Protein AF-A0AB33AGX4-F1 (afdb_monomer)

Radius of gyration: 11.04 Å; Cα contact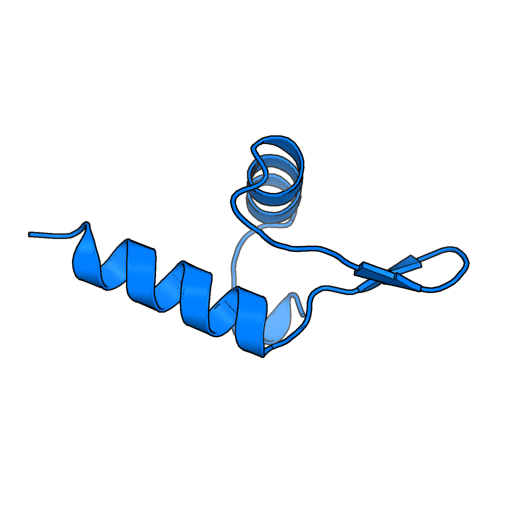s (8 Å, |Δi|>4): 32; chains: 1; bounding box: 29×20×28 Å

Organism: NCBI:txid1303024

pLDDT: mean 73.46, std 10.28, range [40.5, 84.0]

InterPro domains:
  IPR010093 SinI-like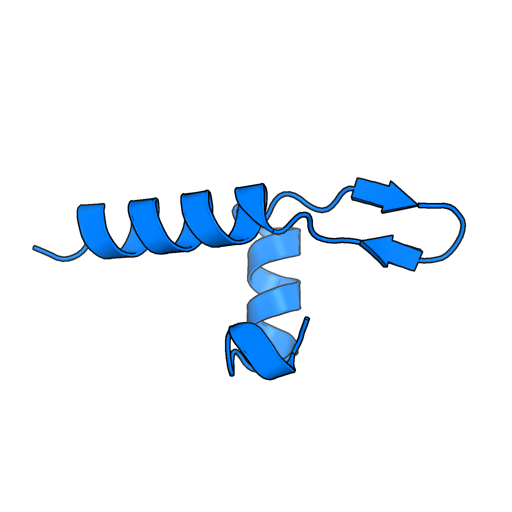, DNA-binding domain [TIGR01764] (3-42)
  IPR041657 Helix-turn-helix domain, group 17 [PF12728] (2-43)

Secondary structure (DSSP, 8-state):
-HHHH---HHHHHHHHHHT-S-EEEETTEEEE-HHHHHHHHHHHHHH--

Mean predicted aligned error: 7.32 Å

Solvent-accessible surface area (backbone atoms only — not comparable to full-atom values): 3048 Å² total; per-residue (Å²): 112,64,83,81,68,72,56,55,71,65,58,54,52,51,33,47,71,74,60,65,37,56,62,47,79,56,87,95,44,77,44,67,50,68,67,37,51,51,52,41,50,51,50,50,60,72,69,60,125

Foldseek 3Di:
DCVPPVDDPVVVVVCVVVVLFDWDDDDPDTDGDPVSVVVSVVVVVVPPD

Structure (mmCIF, N/CA/C/O backbone):
data_AF-A0AB33AGX4-F1
#
_entry.id   AF-A0AB33AGX4-F1
#
loop_
_atom_site.group_PDB
_atom_site.id
_atom_site.type_symbol
_atom_site.label_atom_id
_atom_site.label_alt_id
_atom_site.label_comp_id
_atom_site.label_asym_id
_atom_site.label_entity_id
_atom_site.label_seq_id
_atom_site.pdbx_PDB_ins_code
_atom_site.Cartn_x
_atom_site.Cartn_y
_atom_site.Cartn_z
_atom_site.occupancy
_atom_site.B_iso_or_equiv
_atom_site.auth_seq_id
_atom_site.auth_comp_id
_atom_site.auth_asym_id
_atom_site.auth_atom_id
_atom_site.pdbx_PDB_model_num
ATOM 1 N N . MET A 1 1 ? 5.717 -11.399 -3.198 1.00 55.62 1 MET A N 1
ATOM 2 C CA . MET A 1 1 ? 4.768 -10.273 -3.020 1.00 55.62 1 MET A CA 1
ATOM 3 C C . MET A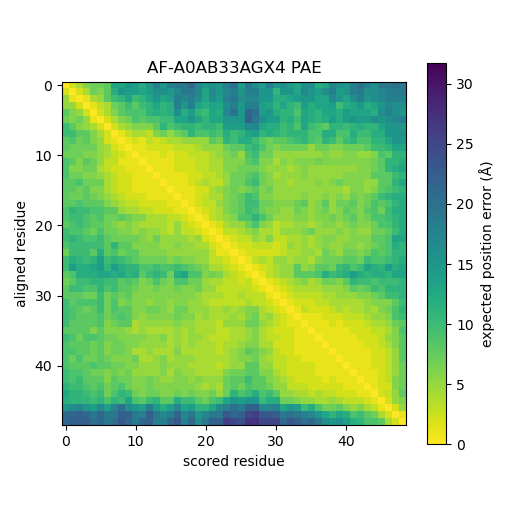 1 1 ? 3.337 -10.777 -2.872 1.00 55.62 1 MET A C 1
ATOM 5 O O . MET A 1 1 ? 2.761 -10.584 -1.813 1.00 55.62 1 MET A O 1
ATOM 9 N N . MET A 1 2 ? 2.799 -11.472 -3.884 1.00 53.44 2 MET A N 1
ATOM 10 C CA . MET A 1 2 ? 1.418 -11.995 -3.897 1.00 53.44 2 MET A CA 1
ATOM 11 C C . MET A 1 2 ? 1.077 -12.926 -2.719 1.00 53.44 2 MET A C 1
ATOM 13 O O . MET A 1 2 ? -0.073 -12.985 -2.312 1.00 53.44 2 MET A O 1
ATOM 17 N N . GLU A 1 3 ? 2.070 -13.599 -2.136 1.00 53.59 3 GLU A N 1
ATOM 18 C CA . GLU A 1 3 ? 1.878 -14.514 -1.000 1.00 53.59 3 GLU A CA 1
ATOM 19 C C . GLU A 1 3 ? 1.709 -13.806 0.355 1.00 53.59 3 GLU A C 1
ATOM 21 O O . GLU A 1 3 ? 1.166 -14.399 1.276 1.00 53.59 3 GLU A O 1
ATOM 26 N N . ARG A 1 4 ? 2.158 -12.548 0.504 1.00 55.34 4 ARG A N 1
ATOM 27 C CA . ARG A 1 4 ? 2.151 -11.853 1.811 1.00 55.34 4 ARG A CA 1
ATOM 28 C C . ARG A 1 4 ? 0.915 -11.007 2.067 1.00 55.34 4 ARG A C 1
ATOM 30 O O . ARG A 1 4 ? 0.578 -10.771 3.216 1.00 55.34 4 ARG A O 1
ATOM 37 N N . LEU A 1 5 ? 0.267 -10.542 1.007 1.00 58.41 5 LEU A N 1
ATOM 38 C CA . LEU A 1 5 ? -0.933 -9.714 1.107 1.00 58.41 5 LEU A CA 1
ATOM 39 C C . LEU A 1 5 ? -2.206 -10.502 0.786 1.00 58.41 5 LEU A C 1
ATOM 41 O O . LEU A 1 5 ? -3.284 -10.063 1.155 1.00 58.41 5 LEU A O 1
ATOM 45 N N . SER A 1 6 ? -2.109 -11.633 0.070 1.00 57.53 6 SER A N 1
ATOM 46 C CA . SER A 1 6 ? -3.273 -12.331 -0.507 1.00 57.53 6 SER A CA 1
ATOM 47 C C . SER A 1 6 ? -4.220 -11.396 -1.291 1.00 57.53 6 SER A C 1
ATOM 49 O O . SER A 1 6 ? -5.392 -11.690 -1.504 1.00 57.53 6 SER A O 1
ATOM 51 N N . VAL A 1 7 ? -3.710 -10.241 -1.734 1.00 65.62 7 VAL A N 1
ATOM 52 C CA . VAL A 1 7 ? -4.447 -9.248 -2.515 1.00 65.62 7 VAL A CA 1
ATOM 53 C C . VAL A 1 7 ? -4.359 -9.658 -3.981 1.00 65.62 7 VAL A C 1
ATOM 55 O O . VAL A 1 7 ? -3.277 -9.932 -4.509 1.00 65.62 7 VAL A O 1
ATOM 58 N N . GLY A 1 8 ? -5.512 -9.725 -4.649 1.00 66.75 8 GLY A N 1
ATOM 59 C CA . GLY A 1 8 ? -5.590 -10.063 -6.066 1.00 66.75 8 GLY A CA 1
ATOM 60 C C . GLY A 1 8 ? -4.732 -9.122 -6.916 1.00 66.75 8 GLY A C 1
ATOM 61 O O . GLY A 1 8 ? -4.620 -7.932 -6.629 1.00 66.75 8 GLY A O 1
ATOM 62 N N . ARG A 1 9 ? -4.136 -9.641 -7.998 1.00 70.38 9 ARG A N 1
ATOM 63 C CA . ARG A 1 9 ? -3.234 -8.863 -8.871 1.00 70.38 9 ARG A CA 1
ATOM 64 C C . ARG A 1 9 ? -3.858 -7.549 -9.341 1.00 70.38 9 ARG A C 1
ATOM 66 O O . ARG A 1 9 ? -3.148 -6.559 -9.436 1.00 70.38 9 ARG A O 1
ATOM 73 N N . T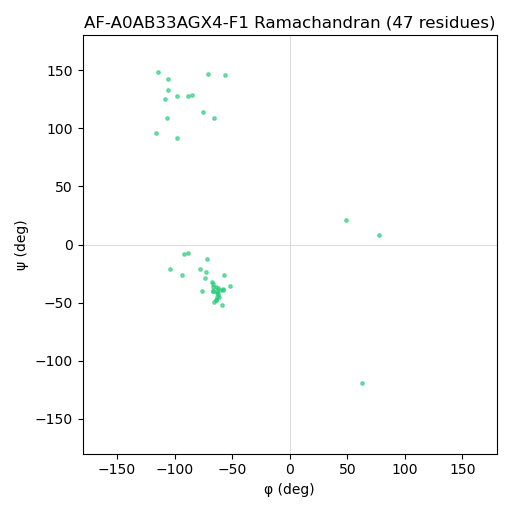HR A 1 10 ? -5.165 -7.556 -9.596 1.00 77.19 10 THR A N 1
ATOM 74 C CA . THR A 1 10 ? -5.949 -6.395 -10.026 1.00 77.19 10 THR A CA 1
ATOM 75 C C . THR A 1 10 ? -5.871 -5.269 -9.004 1.00 77.19 10 THR A C 1
ATOM 77 O O . THR A 1 10 ? -5.409 -4.191 -9.348 1.00 77.19 10 THR A O 1
ATOM 80 N N . MET A 1 11 ? -6.160 -5.566 -7.737 1.00 75.62 11 MET A N 1
ATOM 81 C CA . MET A 1 11 ? -6.076 -4.598 -6.642 1.00 75.62 11 MET A CA 1
ATOM 82 C C . MET A 1 11 ? -4.657 -4.052 -6.471 1.00 75.62 11 MET A C 1
ATOM 84 O O . MET A 1 11 ? -4.471 -2.858 -6.287 1.00 75.62 11 MET A O 1
ATOM 88 N N . VAL A 1 12 ? -3.623 -4.889 -6.620 1.00 75.94 12 VAL A N 1
ATOM 89 C CA . VAL A 1 12 ? -2.231 -4.407 -6.575 1.00 75.94 12 VAL A CA 1
ATOM 90 C C . VAL A 1 12 ? -1.950 -3.416 -7.712 1.00 75.94 12 VAL A C 1
ATOM 92 O O . VAL A 1 12 ? -1.304 -2.394 -7.487 1.00 75.94 12 VAL A O 1
ATOM 95 N N . PHE A 1 13 ? -2.430 -3.687 -8.930 1.00 76.19 13 PHE A N 1
ATOM 96 C CA . PHE A 1 13 ? -2.287 -2.758 -10.055 1.00 76.19 13 PHE A CA 1
ATOM 97 C C . PHE A 1 13 ? -3.089 -1.469 -9.858 1.00 76.19 13 PHE A C 1
ATOM 99 O O . PHE A 1 13 ? -2.560 -0.404 -10.164 1.00 76.19 13 PHE A O 1
ATOM 106 N N . GLU A 1 14 ? -4.303 -1.547 -9.314 1.00 80.00 14 GLU A N 1
ATOM 107 C CA . GLU A 1 14 ? -5.125 -0.377 -8.986 1.00 80.00 14 GLU A CA 1
ATOM 108 C C . GLU A 1 14 ? -4.456 0.498 -7.926 1.00 80.00 14 GLU A C 1
ATOM 110 O O . GLU A 1 14 ? -4.332 1.701 -8.117 1.00 80.00 14 GLU A O 1
ATOM 115 N N . LEU A 1 15 ? -3.917 -0.093 -6.860 1.00 78.00 15 LEU A N 1
ATOM 116 C CA . LEU A 1 15 ? -3.206 0.640 -5.810 1.00 78.00 15 LEU A CA 1
ATOM 117 C C . LEU A 1 15 ? -1.901 1.265 -6.310 1.00 78.00 15 LEU A C 1
ATOM 119 O O . LEU A 1 15 ? -1.545 2.377 -5.922 1.00 78.00 15 LEU A O 1
ATOM 123 N N . MET A 1 16 ? -1.186 0.581 -7.207 1.00 77.25 16 MET A N 1
ATOM 124 C CA . MET A 1 16 ? -0.022 1.163 -7.880 1.00 77.25 16 MET A CA 1
ATOM 125 C C . MET A 1 16 ? -0.410 2.299 -8.838 1.00 77.25 16 MET A C 1
ATOM 127 O O . MET A 1 16 ? 0.384 3.222 -9.015 1.00 77.25 16 MET A O 1
ATOM 131 N N . ALA A 1 17 ? -1.586 2.231 -9.470 1.00 77.12 17 ALA A N 1
ATOM 132 C CA . ALA A 1 17 ? -2.092 3.262 -10.376 1.00 77.12 17 ALA A CA 1
ATOM 133 C C . ALA A 1 17 ? -2.619 4.491 -9.618 1.00 77.12 17 ALA A C 1
ATOM 135 O O . ALA A 1 17 ? -2.327 5.614 -10.020 1.00 77.12 17 ALA A O 1
ATOM 136 N N . ASN A 1 18 ? -3.312 4.280 -8.497 1.00 77.75 18 ASN A N 1
ATOM 137 C CA . ASN A 1 18 ? -3.762 5.334 -7.584 1.00 77.75 18 ASN A CA 1
ATOM 138 C C . ASN A 1 18 ? -2.610 5.968 -6.785 1.00 77.75 18 ASN A C 1
ATOM 140 O O . ASN A 1 18 ? -2.786 7.013 -6.168 1.00 77.75 18 ASN A O 1
ATOM 144 N N . GLY A 1 19 ? -1.415 5.365 -6.803 1.00 76.38 19 GLY A N 1
ATOM 145 C CA . GLY A 1 19 ? -0.248 5.858 -6.067 1.00 76.38 19 GLY A CA 1
ATOM 146 C C 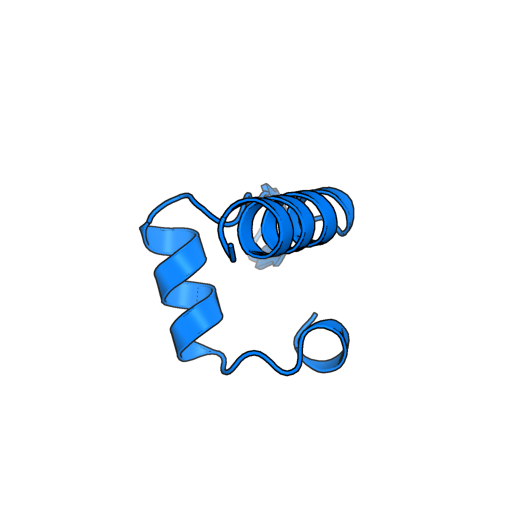. GLY A 1 19 ? -0.275 5.537 -4.570 1.00 76.38 19 GLY A C 1
ATOM 147 O O . GLY A 1 19 ? 0.594 6.000 -3.835 1.00 76.38 19 GLY A O 1
ATOM 148 N N . GLU A 1 20 ? -1.230 4.722 -4.124 1.00 75.62 20 GLU A N 1
ATOM 149 C CA . GLU A 1 20 ? -1.363 4.268 -2.736 1.00 75.62 20 GLU A CA 1
ATOM 150 C C . GLU A 1 20 ? -0.303 3.231 -2.360 1.00 75.62 20 GLU A C 1
ATOM 152 O O . GLU A 1 20 ? 0.124 3.163 -1.209 1.00 75.62 20 GLU A O 1
ATOM 157 N N . LEU A 1 21 ? 0.168 2.447 -3.336 1.00 78.31 21 LEU A N 1
ATOM 158 C CA . LEU A 1 21 ? 1.244 1.486 -3.135 1.00 78.31 21 LEU A CA 1
ATOM 159 C C . LEU A 1 21 ? 2.534 1.994 -3.778 1.00 78.31 21 LEU A C 1
ATOM 161 O O . LEU A 1 21 ? 2.688 1.995 -5.005 1.00 78.31 21 LEU A O 1
ATOM 165 N N . GLN A 1 22 ? 3.495 2.393 -2.943 1.00 77.50 22 GLN A N 1
ATOM 166 C CA . GLN A 1 22 ? 4.801 2.820 -3.429 1.00 77.50 22 GLN A CA 1
ATOM 167 C C . GLN A 1 22 ? 5.552 1.653 -4.076 1.00 77.50 22 GLN A C 1
ATOM 169 O O . GLN A 1 22 ? 6.044 0.736 -3.418 1.00 77.50 22 GLN A O 1
ATOM 174 N N . SER A 1 23 ? 5.677 1.714 -5.398 1.00 78.06 23 SER A N 1
ATOM 175 C CA . SER A 1 23 ? 6.492 0.783 -6.171 1.00 78.06 23 SER A CA 1
ATOM 176 C C . SER A 1 23 ? 7.775 1.458 -6.643 1.00 78.06 23 SER A C 1
ATOM 178 O O . SER A 1 23 ? 7.735 2.529 -7.250 1.00 78.06 23 SER A O 1
ATOM 180 N N . VAL A 1 24 ? 8.902 0.786 -6.457 1.00 78.62 24 VAL A N 1
ATOM 181 C CA . VAL A 1 24 ? 10.206 1.196 -6.966 1.00 78.62 24 VAL A CA 1
ATOM 182 C C . VAL A 1 24 ? 10.484 0.438 -8.260 1.00 78.62 24 VAL A C 1
ATOM 184 O O . VAL A 1 24 ? 10.382 -0.789 -8.335 1.00 78.62 24 VAL A O 1
ATOM 187 N N . LYS A 1 25 ? 10.836 1.161 -9.324 1.00 80.31 25 LYS A N 1
ATOM 188 C CA . LYS A 1 25 ? 11.274 0.531 -10.573 1.00 80.31 25 LYS A CA 1
ATOM 189 C C . LYS A 1 25 ? 12.698 0.010 -10.386 1.00 80.31 25 LYS A C 1
ATOM 191 O O . LYS A 1 25 ? 13.625 0.800 -10.255 1.00 80.31 25 LYS A O 1
ATOM 196 N N . VAL A 1 26 ? 12.875 -1.308 -10.431 1.00 81.56 26 VAL A N 1
ATOM 197 C CA . VAL A 1 26 ? 14.189 -1.959 -10.357 1.00 81.56 26 VAL A CA 1
ATOM 198 C C . VAL A 1 26 ? 14.447 -2.679 -11.679 1.00 81.56 26 VAL A C 1
ATOM 200 O O . VAL A 1 26 ? 13.964 -3.782 -11.949 1.00 81.56 26 VAL A O 1
ATOM 203 N N . GLY A 1 27 ? 15.172 -1.992 -12.565 1.00 83.06 27 GLY A N 1
ATOM 204 C CA . GLY A 1 27 ? 15.444 -2.455 -13.925 1.00 83.06 27 GLY A CA 1
ATOM 205 C C . GLY A 1 27 ? 14.168 -2.595 -14.767 1.00 83.06 27 GLY A C 1
ATOM 206 O O . GLY A 1 27 ? 13.457 -1.616 -15.007 1.00 83.06 27 GLY A O 1
ATOM 207 N N . ARG A 1 28 ? 13.889 -3.821 -15.238 1.00 81.75 28 ARG A N 1
ATOM 208 C CA . ARG A 1 28 ? 12.696 -4.171 -16.042 1.00 81.75 28 ARG A CA 1
ATOM 209 C C . ARG A 1 28 ? 11.471 -4.567 -15.209 1.00 81.75 28 ARG A C 1
ATOM 211 O O . ARG A 1 28 ? 10.402 -4.753 -15.780 1.00 81.75 28 ARG A O 1
ATOM 218 N N . ARG A 1 29 ? 1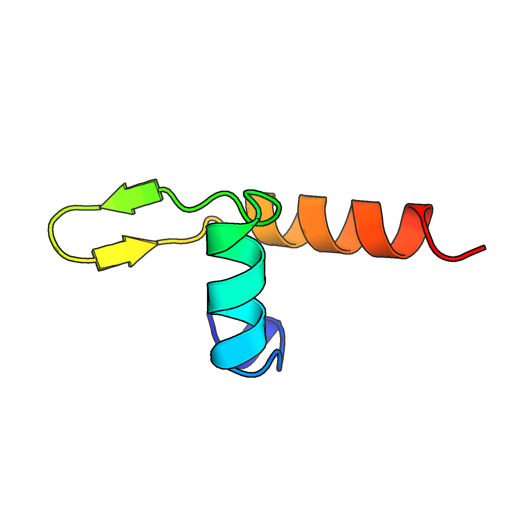1.602 -4.716 -13.888 1.00 77.75 29 ARG A N 1
ATOM 219 C CA . ARG A 1 29 ? 10.499 -5.095 -12.990 1.00 77.75 29 ARG A CA 1
ATOM 220 C C . ARG A 1 29 ? 10.186 -3.948 -12.025 1.00 77.75 29 ARG A C 1
ATOM 222 O O . ARG A 1 29 ? 11.071 -3.183 -11.650 1.00 77.75 29 ARG A O 1
ATOM 229 N N . ARG A 1 30 ? 8.922 -3.813 -11.618 1.00 77.62 30 ARG A N 1
ATOM 230 C CA . ARG A 1 30 ? 8.548 -3.004 -10.447 1.00 77.62 30 ARG A CA 1
ATOM 231 C C . ARG A 1 30 ? 8.624 -3.896 -9.218 1.00 77.62 30 ARG A C 1
ATOM 233 O O . ARG A 1 30 ? 8.057 -4.985 -9.215 1.00 77.62 30 ARG A O 1
ATOM 240 N N . LEU A 1 31 ? 9.351 -3.436 -8.211 1.00 76.81 31 LEU A N 1
ATOM 241 C CA . LEU A 1 31 ? 9.378 -4.035 -6.888 1.00 76.81 31 LEU A CA 1
ATOM 242 C C . LEU A 1 31 ? 8.582 -3.138 -5.953 1.00 76.81 31 LEU A C 1
ATOM 244 O O . LEU A 1 31 ? 8.610 -1.918 -6.070 1.00 76.81 31 LEU A O 1
ATOM 248 N N . VAL A 1 32 ? 7.861 -3.753 -5.033 1.00 76.31 32 VAL A N 1
ATOM 249 C CA . VAL A 1 32 ? 7.207 -3.042 -3.941 1.00 76.31 32 VAL A CA 1
ATOM 250 C C . VAL A 1 32 ? 7.984 -3.404 -2.689 1.00 76.31 32 VAL A C 1
ATOM 252 O O . VAL A 1 32 ? 8.209 -4.586 -2.424 1.00 76.31 32 VAL A O 1
ATOM 255 N N . SER A 1 33 ? 8.453 -2.390 -1.970 1.00 77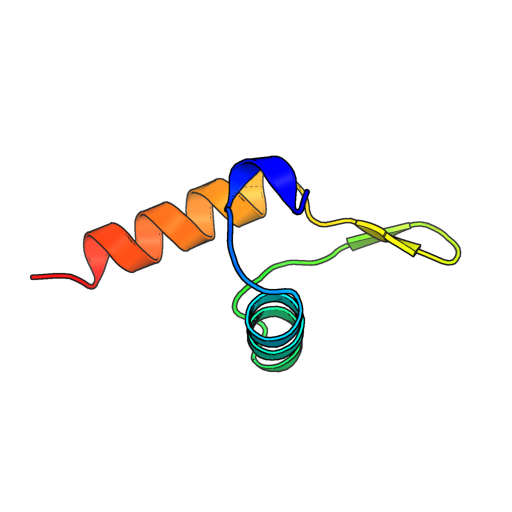.31 33 SER A N 1
ATOM 256 C CA . SER A 1 33 ? 9.190 -2.585 -0.724 1.00 77.31 33 SER A CA 1
ATOM 257 C C . SER A 1 33 ? 8.248 -3.074 0.372 1.00 77.31 33 SER A C 1
ATOM 259 O O . SER A 1 33 ? 7.098 -2.645 0.431 1.00 77.31 33 SER A O 1
ATOM 261 N N . GLU A 1 34 ? 8.732 -3.915 1.286 1.00 77.50 34 GLU A N 1
ATOM 262 C CA . GLU A 1 34 ? 7.927 -4.352 2.438 1.00 77.50 34 GLU A CA 1
ATOM 263 C C . GLU A 1 34 ? 7.433 -3.185 3.290 1.00 77.50 34 GLU A C 1
ATOM 265 O O . GLU A 1 34 ? 6.288 -3.188 3.727 1.00 77.50 34 GLU A O 1
ATOM 270 N N . SER A 1 35 ? 8.261 -2.157 3.478 1.00 79.56 35 SER A N 1
ATOM 271 C CA . SER A 1 35 ? 7.870 -0.950 4.209 1.00 79.56 35 SER A CA 1
ATOM 272 C C . SER A 1 35 ? 6.646 -0.272 3.591 1.00 79.56 35 SER A C 1
ATOM 274 O O . SER A 1 35 ? 5.751 0.129 4.321 1.00 79.56 35 SER A O 1
ATOM 276 N N . ALA A 1 36 ? 6.554 -0.233 2.256 1.00 79.75 36 ALA A N 1
ATOM 277 C CA . ALA A 1 36 ? 5.410 0.350 1.555 1.00 79.75 36 ALA A CA 1
ATOM 278 C C . ALA A 1 36 ? 4.122 -0.458 1.773 1.00 79.75 36 ALA A C 1
ATOM 280 O O . ALA A 1 36 ? 3.038 0.110 1.849 1.00 79.75 36 ALA A O 1
ATOM 281 N N . ILE A 1 37 ? 4.240 -1.782 1.900 1.00 77.75 37 ILE A N 1
ATOM 282 C CA . ILE A 1 37 ? 3.113 -2.653 2.255 1.00 77.75 37 ILE A CA 1
ATOM 283 C C . ILE A 1 3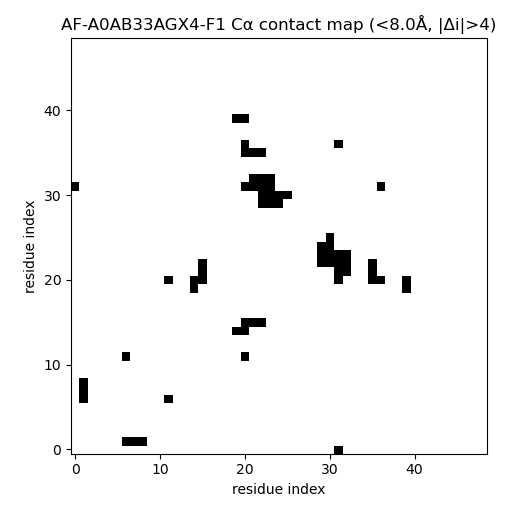7 ? 2.648 -2.358 3.674 1.00 77.75 37 ILE A C 1
ATOM 285 O O . ILE A 1 37 ? 1.456 -2.191 3.898 1.00 77.75 37 ILE A O 1
ATOM 289 N N . ASN A 1 38 ? 3.583 -2.308 4.624 1.00 81.38 38 ASN A N 1
ATOM 290 C CA . ASN A 1 38 ? 3.263 -2.070 6.027 1.00 81.38 38 ASN A CA 1
ATOM 291 C C . ASN A 1 38 ? 2.633 -0.691 6.228 1.00 81.38 38 ASN A C 1
ATOM 293 O O . ASN A 1 38 ? 1.650 -0.583 6.950 1.00 81.38 38 ASN A O 1
ATOM 297 N N . GLU A 1 39 ? 3.137 0.347 5.558 1.00 82.56 39 GLU A N 1
ATOM 298 C CA . GLU A 1 39 ? 2.505 1.669 5.581 1.00 82.56 39 GLU A CA 1
ATOM 299 C C . GLU A 1 39 ? 1.102 1.648 4.969 1.00 82.56 39 GLU A C 1
ATOM 301 O O . GLU A 1 39 ? 0.194 2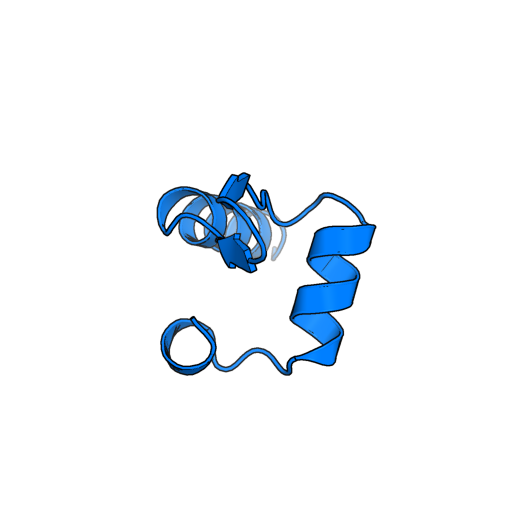.280 5.505 1.00 82.56 39 GLU A O 1
ATOM 306 N N . TYR A 1 40 ? 0.901 0.903 3.879 1.00 79.06 40 TYR A N 1
ATOM 307 C CA . TYR A 1 40 ? -0.415 0.755 3.263 1.00 79.06 40 TYR A CA 1
ATOM 308 C C . TYR A 1 40 ? -1.409 0.045 4.196 1.00 79.06 40 TYR A C 1
ATOM 310 O O . TYR A 1 40 ? -2.509 0.547 4.416 1.00 79.06 40 TYR A O 1
ATOM 318 N N . ILE A 1 41 ? -1.007 -1.074 4.809 1.00 80.31 41 ILE A N 1
ATOM 319 C CA . ILE A 1 41 ? -1.822 -1.792 5.801 1.00 80.31 41 ILE A CA 1
ATOM 320 C C . ILE A 1 41 ? -2.104 -0.893 7.007 1.00 80.31 41 ILE A C 1
ATOM 322 O O . ILE A 1 41 ? -3.250 -0.787 7.425 1.00 80.31 41 ILE A O 1
ATOM 326 N N . SER A 1 42 ? -1.096 -0.187 7.523 1.00 84.00 42 SER A N 1
ATOM 327 C CA . SER A 1 42 ? -1.264 0.708 8.670 1.00 84.00 42 SER A CA 1
ATOM 328 C C . SER A 1 42 ? -2.233 1.855 8.372 1.00 84.00 42 SER A C 1
ATOM 330 O O . SER A 1 42 ? -3.030 2.211 9.234 1.00 84.00 42 SER A O 1
ATOM 332 N N . ARG A 1 43 ? -2.224 2.404 7.149 1.00 81.25 43 ARG A N 1
ATOM 333 C CA . ARG A 1 43 ? -3.219 3.393 6.705 1.00 81.25 43 ARG A CA 1
ATOM 334 C C . ARG A 1 43 ? -4.621 2.802 6.589 1.00 81.25 43 ARG A C 1
ATOM 336 O O . ARG A 1 43 ? -5.570 3.484 6.956 1.00 81.25 43 ARG A O 1
ATOM 343 N N . LEU A 1 44 ? -4.754 1.569 6.094 1.00 79.69 44 LEU A N 1
ATOM 344 C CA . LEU A 1 44 ? -6.041 0.872 6.045 1.00 79.69 44 LEU A CA 1
ATOM 345 C C . LEU A 1 44 ? -6.591 0.617 7.451 1.00 79.69 44 LEU A C 1
ATOM 347 O O . LEU A 1 44 ? -7.743 0.941 7.705 1.00 79.69 44 LEU A O 1
ATOM 351 N N . GLU A 1 45 ? -5.776 0.107 8.374 1.00 79.56 45 GLU A N 1
ATOM 352 C CA . GLU A 1 45 ? -6.189 -0.101 9.768 1.00 79.56 45 GLU A CA 1
ATOM 353 C C . GLU A 1 45 ? -6.516 1.221 10.473 1.00 79.56 45 GLU A C 1
ATOM 355 O O . GLU A 1 45 ? -7.475 1.287 11.231 1.00 79.56 45 GLU A O 1
ATOM 360 N N . ALA A 1 46 ? -5.779 2.299 10.188 1.00 79.12 46 ALA A N 1
ATOM 361 C CA . ALA A 1 46 ? -6.063 3.624 10.740 1.00 79.12 46 ALA A CA 1
ATOM 362 C C . ALA A 1 46 ? -7.312 4.294 10.132 1.00 79.12 46 ALA A C 1
ATOM 364 O O . ALA A 1 46 ? -7.890 5.184 10.754 1.00 79.12 46 ALA A O 1
ATOM 365 N N . GLY A 1 47 ? -7.706 3.905 8.915 1.00 62.44 47 GLY A N 1
ATOM 366 C CA . GLY A 1 47 ? -8.891 4.405 8.210 1.00 62.44 47 GLY A CA 1
ATOM 367 C C . GLY A 1 47 ? -10.157 3.575 8.437 1.00 62.44 47 GLY A C 1
ATOM 368 O O . GLY A 1 47 ? -11.234 3.997 8.020 1.00 62.44 47 GLY A O 1
ATOM 369 N N . VAL A 1 48 ? -10.044 2.419 9.092 1.00 46.34 48 VAL A N 1
ATOM 370 C CA . VAL A 1 48 ? -11.179 1.593 9.510 1.00 46.34 48 VAL A CA 1
ATOM 371 C C . VAL A 1 48 ? -11.476 1.902 10.978 1.00 46.34 48 VAL A C 1
ATOM 373 O O . VAL A 1 48 ? -10.891 1.319 11.889 1.00 46.34 48 VAL A O 1
ATOM 376 N N . ALA A 1 49 ? -12.379 2.862 11.175 1.00 40.50 49 ALA A N 1
ATOM 377 C CA . ALA A 1 49 ? -13.159 3.050 12.396 1.00 40.50 49 ALA A CA 1
ATOM 378 C C . ALA A 1 49 ? -14.563 2.466 12.195 1.00 40.50 49 ALA A C 1
ATOM 380 O O . ALA A 1 49 ? -15.076 2.567 11.054 1.00 40.50 49 ALA A O 1
#

Nearest PDB structures (foldseek):
  8csh-assembly1_A  TM=6.075E-01  e=3.908E+00  unidentified plasmid
  3j78-assembly1_19  TM=4.183E-01  e=5.523E+00  Saccharomyces cerevisiae
  7trv-assembly1_A  TM=3.075E-01  e=3.176E+00  Yersinia pestis CO92

Sequence (49 aa):
MMERLSVGRTMVFELMANGELQSVKVGRRRLVSESAINEYISRLEAGVA